Protein AF-A0A2G2Z550-F1 (afdb_monomer)

Organism: Capsicum annuum (NCBI:txid4072)

Foldseek 3Di:
DPPVVVVVVVVVVVVVVVVVVVVVVVVVVVLVVVCVVPVVCSLVVPVDDPVVNVVVVVVPDQPLVVLVVLVVVLVVLLVVCVVVVVVVDDDPDSVRQDPVNNVVSVVVSVVSVVVNVVVVVVVVVVVVVPPDPDPPD

Mean predicted aligned error: 11.65 Å

InterPro domains:
  IPR025422 Transcription factor TGA like domain [PF14144] (11-72)
  IPR025422 Transcription factor TGA like domain [PS51806] (1-137)
  IPR051886 Seed Development and Stress Response Regulator [PTHR46354] (10-128)

Secondary structure (DSSP, 8-state):
--HHHHHHHHHHHHHHHHHHHHHHHHHHHHHHHHHHH-HHHHHH-TTS-HHHHHHHHHTT--THHHHHHHHHHHHHHHHHTHHHHHTT---SSGGG--HHHHHHHHHHHHHHHHHHHHHHHHHHHHHHT-PPPPTT-

pLDDT: mean 80.53, std 10.84, range [48.28, 96.31]

Solvent-accessible surface area (backbone atoms only — not comparable to full-atom values): 7921 Å² total; per-residue (Å²): 132,72,68,68,56,55,55,54,50,49,52,51,51,52,52,50,51,52,52,52,52,50,51,52,51,50,50,52,52,52,52,52,58,46,38,75,76,40,50,64,61,59,72,66,35,82,90,51,52,74,67,61,53,47,44,52,47,71,73,69,50,57,74,56,55,57,53,53,50,50,53,53,51,21,51,53,41,28,64,75,39,44,72,48,47,76,71,70,52,82,58,101,58,60,40,59,62,46,74,73,53,51,50,50,53,52,51,54,41,52,53,44,50,51,54,54,48,51,54,52,52,51,54,51,53,57,63,72,64,54,83,73,81,62,97,86,115

Sequence (137 aa):
MWYINYDQQHELYQQLVQKVMSHYHEFYRVKSLAAKNDILTIFAAPWATSLERSLHWIAGWRPTTAYHLIYTESSILFESHIIEILLGLRYRDLGDLSPGQLARVSELQCEAVQEENAITDELSNWQARGPHPSPFS

Radius of gyration: 24.05 Å; Cα contacts (8 Å, |Δi|>4): 44; chains: 1; bounding box: 45×51×74 Å

Structure (mmCIF, N/CA/C/O backbone):
data_AF-A0A2G2Z550-F1
#
_entry.id   AF-A0A2G2Z550-F1
#
loop_
_atom_site.group_PDB
_atom_site.id
_atom_site.type_symbol
_atom_site.label_atom_id
_atom_site.label_alt_id
_atom_site.label_comp_id
_atom_site.label_asym_id
_atom_site.label_entity_id
_atom_site.label_seq_id
_atom_site.pdbx_PDB_ins_code
_atom_site.Cartn_x
_atom_site.Cartn_y
_atom_site.Cartn_z
_atom_site.occupancy
_atom_site.B_iso_or_equiv
_atom_site.auth_seq_id
_atom_site.auth_comp_id
_atom_site.auth_asym_id
_atom_site.auth_atom_id
_atom_site.pdbx_PDB_model_num
ATOM 1 N N . MET A 1 1 ? -14.330 -8.667 52.727 1.00 48.28 1 MET A N 1
ATOM 2 C CA . MET A 1 1 ? -15.318 -8.379 51.661 1.00 48.28 1 MET A CA 1
ATOM 3 C C . MET A 1 1 ? -14.792 -7.509 50.511 1.00 48.28 1 MET A C 1
ATOM 5 O O . MET A 1 1 ? -15.499 -7.407 49.525 1.00 48.28 1 MET A O 1
ATOM 9 N N . TRP A 1 2 ? -13.575 -6.942 50.559 1.00 55.62 2 TRP A N 1
ATOM 10 C CA . TRP A 1 2 ? -13.038 -6.118 49.454 1.00 55.62 2 TRP A CA 1
ATOM 11 C C . TRP A 1 2 ? -12.151 -6.870 48.444 1.00 55.62 2 TRP A C 1
ATOM 13 O O . TRP A 1 2 ? -12.040 -6.436 47.305 1.00 55.62 2 TRP A O 1
ATOM 23 N N . TYR A 1 3 ? -11.566 -8.012 48.825 1.00 55.00 3 TYR A N 1
ATOM 24 C CA . TYR A 1 3 ? -10.673 -8.791 47.950 1.00 55.00 3 TYR A CA 1
ATOM 25 C C . TYR A 1 3 ? -11.402 -9.532 46.813 1.00 55.00 3 TYR A C 1
ATOM 27 O O . TYR A 1 3 ? -10.893 -9.599 45.704 1.00 55.00 3 TYR A O 1
ATOM 35 N N . ILE A 1 4 ? -12.633 -10.002 47.051 1.00 60.31 4 ILE A N 1
ATOM 36 C CA . ILE A 1 4 ? -13.404 -10.802 46.078 1.00 60.31 4 ILE A CA 1
ATOM 37 C C . ILE A 1 4 ? -13.807 -9.979 44.83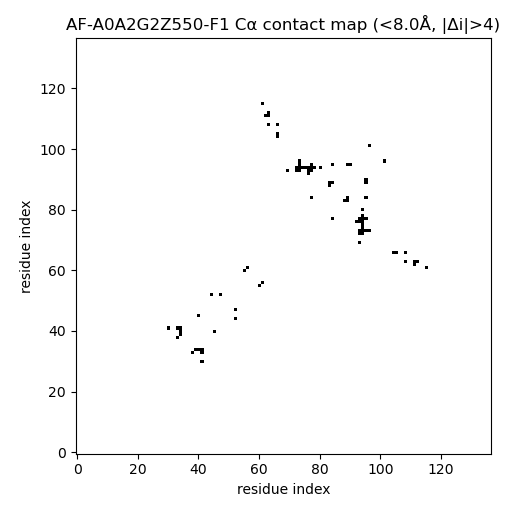7 1.00 60.31 4 ILE A C 1
ATOM 39 O O . ILE A 1 4 ? -13.939 -10.519 43.746 1.00 60.31 4 ILE A O 1
ATOM 43 N N . ASN A 1 5 ? -13.970 -8.659 44.978 1.00 66.50 5 ASN A N 1
ATOM 44 C CA . ASN A 1 5 ? -14.405 -7.802 43.873 1.00 66.50 5 ASN A CA 1
ATOM 45 C C . ASN A 1 5 ? -13.260 -7.514 42.880 1.00 66.50 5 ASN A C 1
ATOM 47 O O . ASN A 1 5 ? -13.489 -7.476 41.679 1.00 66.50 5 ASN A O 1
ATOM 51 N N . TYR A 1 6 ? -12.015 -7.380 43.352 1.00 68.06 6 TYR A N 1
ATOM 52 C CA . TYR A 1 6 ? -10.868 -7.121 42.471 1.00 68.06 6 TYR A CA 1
ATOM 53 C C . TYR A 1 6 ? -10.513 -8.319 41.586 1.00 68.06 6 TYR A C 1
ATOM 55 O O . TYR A 1 6 ? -10.280 -8.120 40.395 1.00 68.06 6 TYR A O 1
ATOM 63 N N . ASP A 1 7 ? -10.546 -9.540 42.126 1.00 73.06 7 ASP A N 1
ATOM 64 C CA . ASP A 1 7 ? -10.305 -10.755 41.336 1.00 73.06 7 ASP A CA 1
ATOM 65 C C . ASP A 1 7 ? -11.396 -10.953 40.276 1.00 73.06 7 ASP A C 1
ATOM 67 O O . ASP A 1 7 ? -11.094 -11.203 39.111 1.00 73.06 7 ASP A O 1
ATOM 71 N N . GLN A 1 8 ? -12.663 -10.719 40.632 1.00 76.06 8 GLN A N 1
ATOM 72 C CA . GLN A 1 8 ? -13.775 -10.853 39.692 1.00 76.06 8 GLN A CA 1
ATOM 73 C C . GLN A 1 8 ? -13.755 -9.777 38.593 1.00 76.06 8 GLN A C 1
ATOM 75 O O . GLN A 1 8 ? -14.056 -10.065 37.436 1.00 76.06 8 GLN A O 1
ATOM 80 N N . GLN A 1 9 ? -13.361 -8.539 38.916 1.00 78.75 9 GLN A N 1
ATOM 81 C CA . GLN A 1 9 ? -13.127 -7.502 37.906 1.00 78.75 9 GLN A CA 1
ATOM 82 C C . GLN A 1 9 ? -11.938 -7.859 37.005 1.00 78.75 9 GLN A C 1
ATOM 84 O O . GLN A 1 9 ? -12.014 -7.679 35.791 1.00 78.75 9 GLN A O 1
ATOM 89 N N . HIS A 1 10 ? -10.854 -8.396 37.569 1.00 82.81 10 HIS A N 1
ATOM 90 C CA . HIS A 1 10 ? -9.679 -8.804 36.805 1.00 82.81 10 HIS A CA 1
ATOM 91 C C . HIS A 1 10 ? -9.999 -9.936 35.820 1.00 82.81 10 HIS A C 1
ATOM 93 O O . HIS A 1 10 ? -9.650 -9.833 34.644 1.00 82.81 10 HIS A O 1
ATOM 99 N N . GLU A 1 11 ? -10.734 -10.962 36.255 1.00 87.62 11 GLU A N 1
ATOM 100 C CA . GLU A 1 11 ? -11.216 -12.041 35.385 1.00 87.62 11 GLU A CA 1
ATOM 101 C C . GLU A 1 11 ? -12.122 -11.515 34.263 1.00 87.62 11 GLU A C 1
ATOM 103 O O . GLU A 1 11 ? -11.972 -11.925 33.111 1.00 87.62 11 GLU A O 1
ATOM 108 N N . LEU A 1 12 ? -13.011 -10.556 34.551 1.00 92.44 12 LEU A N 1
ATOM 109 C CA . LEU A 1 12 ? -13.850 -9.918 33.529 1.00 92.44 12 LEU A CA 1
ATOM 110 C C . LEU A 1 12 ? -13.018 -9.153 32.490 1.00 92.44 12 LEU A C 1
ATOM 112 O O . LEU A 1 12 ? -13.260 -9.291 31.289 1.00 92.44 12 LEU A O 1
ATOM 116 N N . TYR A 1 13 ? -12.018 -8.375 32.918 1.00 92.44 13 TYR A N 1
ATOM 117 C CA . TYR A 1 13 ? -11.120 -7.679 31.991 1.00 92.44 13 TYR A CA 1
ATOM 118 C C . TYR A 1 13 ? -10.315 -8.660 31.142 1.00 92.44 13 TYR A C 1
ATOM 120 O O . TYR A 1 13 ? -10.204 -8.464 29.933 1.00 92.44 13 TYR A O 1
ATOM 128 N N . GLN A 1 14 ? -9.804 -9.739 31.737 1.00 93.19 14 GLN A N 1
ATOM 129 C CA . GLN A 1 14 ? -9.103 -10.781 30.992 1.00 93.19 14 GLN A CA 1
ATOM 130 C C . GLN A 1 14 ? -10.014 -11.427 29.946 1.00 93.19 14 GLN A C 1
ATOM 132 O O . GLN A 1 14 ? -9.609 -11.568 28.794 1.00 93.19 14 GLN A O 1
ATOM 137 N N . GLN A 1 15 ? -11.258 -11.757 30.295 1.00 94.31 15 GLN A N 1
ATOM 138 C CA . GLN A 1 15 ? -12.226 -12.323 29.352 1.00 94.31 15 GLN A CA 1
ATOM 139 C C . GLN A 1 15 ? -12.556 -11.356 28.208 1.00 94.31 15 GLN A C 1
ATOM 141 O O . GLN A 1 15 ? -12.619 -11.773 27.050 1.00 94.31 15 GLN A O 1
ATOM 146 N N . LEU A 1 16 ? -12.723 -10.062 28.500 1.00 95.31 16 LEU A N 1
ATOM 147 C CA . LEU A 1 16 ? -12.948 -9.032 27.482 1.00 95.31 16 LEU A CA 1
ATOM 148 C C . LEU A 1 16 ? -11.749 -8.897 26.542 1.00 95.31 16 LEU A C 1
ATOM 150 O O . LEU A 1 16 ? -11.931 -8.90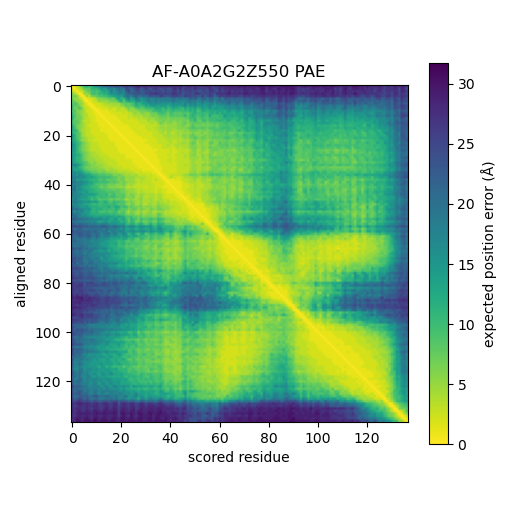4 25.325 1.00 95.31 16 LEU A O 1
ATOM 154 N N . VAL A 1 17 ? -10.532 -8.832 27.086 1.00 95.81 17 VAL A N 1
ATOM 155 C CA . VAL A 1 17 ? -9.300 -8.778 26.291 1.00 95.81 17 VAL A CA 1
ATOM 156 C C . VAL A 1 17 ? -9.178 -10.021 25.416 1.00 95.81 17 VAL A C 1
ATOM 158 O O . VAL A 1 17 ? -8.959 -9.889 24.217 1.00 95.81 17 VAL A O 1
ATOM 161 N N . GLN A 1 18 ? -9.391 -11.219 25.964 1.00 96.00 18 GLN A N 1
ATOM 162 C CA . GLN A 1 18 ? -9.346 -12.464 25.192 1.00 96.00 18 GLN A CA 1
ATOM 163 C C . GLN A 1 18 ? -10.381 -12.480 24.066 1.00 96.00 18 GLN A C 1
ATOM 165 O O . GLN A 1 18 ? -10.069 -12.865 22.940 1.00 96.00 18 GLN A O 1
ATOM 170 N N . LYS A 1 19 ? -11.599 -11.999 24.329 1.00 96.12 19 LYS A N 1
ATOM 171 C CA . LYS A 1 19 ? -12.648 -11.892 23.311 1.00 96.12 19 LYS A CA 1
ATOM 172 C C . LYS A 1 19 ? -12.258 -10.928 22.190 1.00 96.12 19 LYS A C 1
ATOM 174 O O . LYS A 1 19 ? -12.390 -11.270 21.018 1.00 96.12 19 LYS A O 1
ATOM 179 N N . VAL A 1 20 ? -11.753 -9.745 22.539 1.00 94.94 20 VAL A N 1
ATOM 180 C CA . VAL A 1 20 ? -11.279 -8.757 21.560 1.00 94.94 20 VAL A CA 1
ATOM 181 C C . VAL A 1 20 ? -10.126 -9.335 20.741 1.00 94.94 20 VAL A C 1
ATOM 183 O O . VAL A 1 20 ? -10.178 -9.302 19.514 1.00 94.94 20 VAL A O 1
ATOM 186 N N . MET A 1 21 ? -9.131 -9.941 21.391 1.00 95.81 21 MET A N 1
ATOM 187 C CA . MET A 1 21 ? -7.987 -10.561 20.716 1.00 95.81 21 MET A CA 1
ATOM 188 C C . MET A 1 21 ? -8.417 -11.698 19.785 1.00 95.81 21 MET A C 1
ATOM 190 O O . MET A 1 21 ? -7.910 -11.794 18.671 1.00 95.81 21 MET A O 1
ATOM 194 N N . SER A 1 22 ? -9.394 -12.513 20.188 1.00 96.31 22 SER A N 1
ATOM 195 C CA . SER A 1 22 ? -9.968 -13.563 19.341 1.00 96.31 22 SER A CA 1
ATOM 196 C C . SER A 1 22 ? -10.619 -12.989 18.079 1.00 96.31 22 SER A C 1
ATOM 198 O O . SER A 1 22 ? -10.362 -13.484 16.981 1.00 96.31 22 SER A O 1
ATOM 200 N N . HIS A 1 23 ? -11.390 -11.905 18.201 1.00 93.81 23 HIS A N 1
ATOM 201 C CA . HIS A 1 23 ? -11.981 -11.232 17.042 1.00 93.81 23 HIS A CA 1
ATOM 202 C C . HIS A 1 23 ? -10.919 -10.623 16.119 1.00 93.81 23 HIS A C 1
ATOM 204 O O . HIS A 1 23 ? -11.020 -10.768 14.902 1.00 93.81 23 HIS A O 1
ATOM 210 N N . TYR A 1 24 ? -9.885 -9.981 16.672 1.00 91.31 24 TYR A N 1
ATOM 211 C CA . TYR A 1 24 ? -8.771 -9.450 15.879 1.00 91.31 24 TYR A CA 1
ATOM 212 C C . TYR A 1 24 ? -8.019 -10.558 15.143 1.00 91.31 24 TYR A C 1
ATOM 214 O O . TYR A 1 24 ? -7.718 -10.417 13.957 1.00 91.31 24 TYR A O 1
ATOM 222 N N . HIS A 1 25 ? -7.743 -11.668 15.825 1.00 94.62 25 HIS A N 1
ATOM 223 C CA . HIS A 1 25 ? -7.081 -12.817 15.225 1.00 94.62 25 HIS A CA 1
ATOM 224 C C . HIS A 1 25 ? -7.896 -13.373 14.054 1.00 94.62 25 HIS A C 1
ATOM 226 O O . HIS A 1 25 ? -7.357 -13.569 12.966 1.00 94.62 25 HIS A O 1
ATOM 232 N N . GLU A 1 26 ? -9.202 -13.568 14.240 1.00 95.56 26 GLU A N 1
ATOM 233 C CA . GLU A 1 26 ? -10.078 -14.065 13.179 1.00 95.56 26 GLU A CA 1
ATOM 234 C C . GLU A 1 26 ? -10.185 -13.082 12.008 1.00 95.56 26 GLU A C 1
ATOM 236 O O . GLU A 1 26 ? -10.073 -13.482 10.848 1.00 95.56 26 GLU A O 1
ATOM 241 N N . PHE A 1 27 ? -10.310 -11.787 12.298 1.00 88.50 27 PHE A N 1
ATOM 242 C CA . PHE A 1 27 ? -10.312 -10.737 11.284 1.00 88.50 27 PHE A CA 1
ATOM 243 C C . PHE A 1 27 ? -9.052 -10.791 10.411 1.00 88.50 27 PHE A C 1
ATOM 245 O O . PHE A 1 27 ? -9.146 -10.844 9.182 1.00 88.50 27 PHE A O 1
ATOM 252 N N . TYR A 1 28 ? -7.865 -10.839 11.021 1.00 87.38 28 TYR A N 1
ATOM 253 C CA . TYR A 1 28 ? -6.609 -10.914 10.273 1.00 87.38 28 TYR A CA 1
ATOM 254 C C . TYR A 1 28 ? -6.411 -12.257 9.571 1.00 87.38 28 TYR A C 1
ATOM 256 O O . TYR A 1 28 ? -5.836 -12.285 8.482 1.00 87.38 28 TYR A O 1
ATOM 264 N N . ARG A 1 29 ? -6.931 -13.358 10.122 1.00 93.88 29 ARG A N 1
ATOM 265 C CA . ARG A 1 29 ? -6.927 -14.668 9.459 1.00 93.88 29 ARG A CA 1
ATOM 266 C C . ARG A 1 29 ? -7.708 -14.620 8.146 1.00 93.88 29 ARG A C 1
ATOM 268 O O . ARG A 1 29 ? -7.190 -15.045 7.113 1.00 93.88 29 ARG A O 1
ATOM 275 N N . VAL A 1 30 ? -8.923 -14.072 8.168 1.00 91.31 30 VAL A N 1
ATOM 276 C CA . VAL A 1 30 ? -9.761 -13.910 6.969 1.00 91.31 30 VAL A CA 1
ATOM 277 C C . VAL A 1 30 ? -9.125 -12.920 5.993 1.00 91.31 30 VAL A C 1
ATOM 279 O O . VAL A 1 30 ? -9.018 -13.225 4.806 1.00 91.31 30 VAL A O 1
ATOM 282 N N . LYS A 1 31 ? -8.622 -11.779 6.484 1.00 86.00 31 LYS A N 1
ATOM 283 C CA . LYS A 1 31 ? -7.928 -10.775 5.660 1.00 86.00 31 LYS A CA 1
ATOM 284 C C . LYS A 1 31 ? -6.693 -11.365 4.966 1.00 86.00 31 LYS A C 1
ATOM 286 O O . LYS A 1 31 ? -6.492 -11.128 3.781 1.00 86.00 31 LYS A O 1
ATOM 291 N N . SER A 1 32 ? -5.903 -12.183 5.664 1.00 87.44 32 SER A N 1
ATOM 292 C CA . SER A 1 32 ? -4.738 -12.878 5.098 1.00 87.44 32 SER A CA 1
ATOM 293 C C . SER A 1 32 ? -5.137 -13.891 4.025 1.00 87.44 32 SER A C 1
ATOM 295 O O . SER A 1 32 ? -4.509 -13.942 2.969 1.00 87.44 32 SER A O 1
ATOM 297 N N . LEU A 1 33 ? -6.197 -14.672 4.256 1.00 90.56 33 LEU A N 1
ATOM 298 C CA . LEU A 1 33 ? -6.698 -15.621 3.261 1.00 90.56 33 LEU A CA 1
ATOM 299 C C . LEU A 1 33 ? -7.179 -14.904 1.993 1.00 90.56 33 LEU A C 1
ATOM 301 O O . LEU A 1 33 ? -6.859 -15.337 0.891 1.00 90.56 33 LEU A O 1
ATOM 305 N N . ALA A 1 34 ? -7.897 -13.792 2.146 1.00 87.06 34 ALA A N 1
ATOM 306 C CA . ALA A 1 34 ? -8.350 -12.983 1.022 1.00 87.06 34 ALA A CA 1
ATOM 307 C C . ALA A 1 34 ? -7.179 -12.329 0.266 1.00 87.06 34 ALA A C 1
ATOM 309 O O . ALA A 1 34 ? -7.177 -12.339 -0.961 1.00 87.06 34 ALA A O 1
ATOM 310 N N . ALA A 1 35 ? -6.140 -11.864 0.970 1.00 85.81 35 ALA A N 1
ATOM 311 C CA . ALA A 1 35 ? -4.941 -11.289 0.352 1.00 85.81 35 ALA A CA 1
ATOM 312 C C . ALA A 1 35 ? -4.147 -12.288 -0.501 1.00 85.81 35 ALA A C 1
ATOM 314 O O . ALA A 1 35 ? -3.530 -11.886 -1.482 1.00 85.81 35 ALA A O 1
ATOM 315 N N . LYS A 1 36 ? -4.188 -13.587 -0.170 1.00 85.44 36 LYS A N 1
ATOM 316 C CA . LYS A 1 36 ? -3.589 -14.640 -1.011 1.00 85.44 36 LYS A CA 1
ATOM 317 C C . LYS A 1 36 ? -4.305 -14.811 -2.352 1.00 85.44 36 LYS A C 1
ATOM 319 O O . LYS A 1 36 ? -3.689 -15.305 -3.290 1.00 85.44 36 LYS A O 1
ATOM 324 N N . ASN A 1 37 ? -5.581 -14.435 -2.425 1.00 87.31 37 ASN A N 1
ATOM 325 C CA . ASN A 1 37 ? -6.372 -14.516 -3.649 1.00 87.31 37 ASN A CA 1
ATOM 326 C C . ASN A 1 37 ? -6.271 -13.222 -4.459 1.00 87.31 37 ASN A C 1
ATOM 328 O O . ASN A 1 37 ? -6.006 -13.270 -5.655 1.00 87.31 37 ASN A O 1
ATOM 332 N N . ASP A 1 38 ? -6.488 -12.078 -3.808 1.00 84.75 38 ASP A N 1
ATOM 333 C CA . ASP A 1 38 ? -6.408 -10.764 -4.437 1.00 84.75 38 ASP A CA 1
ATOM 334 C C . ASP A 1 38 ? -5.978 -9.703 -3.421 1.00 84.75 38 ASP A C 1
ATOM 336 O O . ASP A 1 38 ? -6.752 -9.228 -2.583 1.00 84.75 38 ASP A O 1
ATOM 340 N N . ILE A 1 39 ? -4.708 -9.324 -3.514 1.00 80.88 39 ILE A N 1
ATOM 341 C CA . ILE A 1 39 ? -4.122 -8.315 -2.643 1.00 80.88 39 ILE A CA 1
ATOM 342 C C . ILE A 1 39 ? -4.592 -6.897 -2.995 1.00 80.88 39 ILE A C 1
ATOM 344 O O . ILE A 1 39 ? -4.725 -6.064 -2.100 1.00 80.88 39 ILE A O 1
ATOM 348 N N . LEU A 1 40 ? -4.910 -6.621 -4.263 1.00 79.19 40 LEU A N 1
ATOM 349 C CA . LEU A 1 40 ? -5.341 -5.295 -4.710 1.00 79.19 40 LEU A CA 1
ATOM 350 C C . LEU A 1 40 ? -6.727 -4.969 -4.161 1.00 79.19 40 LEU A C 1
ATOM 352 O O . LEU A 1 40 ? -6.945 -3.870 -3.654 1.00 79.19 40 LEU A O 1
ATOM 356 N N . THR A 1 41 ? -7.635 -5.945 -4.153 1.00 82.19 41 THR A N 1
ATOM 357 C CA . THR A 1 41 ? -8.957 -5.789 -3.532 1.00 82.19 41 THR A CA 1
ATOM 358 C C . THR A 1 41 ? -8.859 -5.574 -2.015 1.00 82.19 41 THR A C 1
ATOM 360 O O . THR A 1 41 ? -9.648 -4.818 -1.446 1.00 82.19 41 THR A O 1
ATOM 363 N N . ILE A 1 42 ? -7.856 -6.158 -1.348 1.00 83.50 42 ILE A N 1
ATOM 364 C CA . ILE A 1 42 ? -7.582 -5.920 0.082 1.00 83.50 42 ILE A CA 1
ATOM 365 C C . ILE A 1 42 ? -7.090 -4.497 0.344 1.00 83.50 42 ILE A C 1
ATOM 367 O O . ILE A 1 42 ? -7.505 -3.901 1.339 1.00 83.50 42 ILE A O 1
ATOM 371 N N . PHE A 1 43 ? -6.254 -3.946 -0.537 1.00 75.69 43 PHE A N 1
ATOM 372 C CA . PHE A 1 43 ? -5.793 -2.559 -0.446 1.00 75.69 43 PHE A CA 1
ATOM 373 C C . PHE A 1 43 ? -6.886 -1.547 -0.802 1.00 75.69 43 PHE A C 1
ATOM 375 O O . PHE A 1 43 ? -7.025 -0.538 -0.114 1.00 75.69 43 PHE A O 1
ATOM 382 N N . ALA A 1 44 ? -7.702 -1.828 -1.820 1.00 78.19 44 ALA A N 1
ATOM 383 C CA . ALA A 1 44 ? -8.846 -0.991 -2.183 1.00 78.19 44 ALA A CA 1
ATOM 384 C C . ALA A 1 44 ? -9.931 -0.985 -1.092 1.00 78.19 44 ALA A C 1
ATOM 386 O O . ALA A 1 44 ? -10.680 -0.015 -0.968 1.00 78.19 44 ALA A O 1
ATOM 387 N N . ALA A 1 45 ? -10.010 -2.066 -0.304 1.00 83.50 45 ALA A N 1
ATOM 388 C CA . ALA A 1 45 ? -10.929 -2.248 0.816 1.00 83.50 45 ALA A CA 1
ATOM 389 C C . ALA A 1 45 ? -12.357 -1.741 0.500 1.00 83.50 45 ALA A C 1
ATOM 391 O O . ALA A 1 45 ? -12.868 -0.843 1.182 1.00 83.50 45 ALA A O 1
ATOM 392 N N . PRO A 1 46 ? -13.030 -2.284 -0.536 1.00 83.50 46 PRO A N 1
ATOM 393 C CA . PRO A 1 46 ? -14.352 -1.811 -0.953 1.00 83.50 46 PRO A CA 1
ATOM 394 C C . PRO A 1 46 ? -15.422 -2.019 0.129 1.00 83.50 46 PRO A C 1
ATOM 396 O O . PRO A 1 46 ? -16.405 -1.286 0.176 1.00 83.50 46 PRO A O 1
ATOM 399 N N . TRP A 1 47 ? -15.210 -2.980 1.033 1.00 81.94 47 TRP A N 1
ATOM 400 C CA . TRP A 1 47 ? -16.063 -3.231 2.201 1.00 81.94 47 TRP A CA 1
ATOM 401 C C . TRP A 1 47 ? -15.845 -2.254 3.361 1.00 81.94 47 TRP A C 1
ATOM 403 O O . TRP A 1 47 ? -16.643 -2.251 4.295 1.00 81.94 47 TRP A O 1
ATOM 413 N N . ALA A 1 48 ? -14.759 -1.478 3.357 1.00 83.31 48 ALA A N 1
ATOM 414 C CA . ALA A 1 48 ? -14.454 -0.549 4.436 1.00 83.31 48 ALA A CA 1
ATOM 415 C C . ALA A 1 48 ? -15.240 0.756 4.269 1.00 83.31 48 ALA A C 1
ATOM 417 O O . ALA A 1 48 ? -15.624 1.162 3.169 1.00 83.31 48 ALA A O 1
ATOM 418 N N . THR A 1 49 ? -15.476 1.451 5.368 1.00 85.62 49 THR A N 1
ATOM 419 C CA . THR A 1 49 ? -16.011 2.812 5.338 1.00 85.62 49 THR A CA 1
ATOM 420 C C . THR A 1 49 ? -14.956 3.795 4.822 1.00 85.62 49 THR A C 1
ATOM 422 O O . THR A 1 49 ? -13.753 3.525 4.852 1.00 85.62 49 THR A O 1
ATOM 425 N N . SER A 1 50 ? -15.383 4.979 4.373 1.00 80.00 50 SER A N 1
ATOM 426 C CA . SER A 1 50 ? -14.438 6.034 3.974 1.00 80.00 50 SER A CA 1
ATOM 427 C C . SER A 1 50 ? -13.517 6.460 5.125 1.00 80.00 50 SER A C 1
ATOM 429 O O . SER A 1 50 ? -12.365 6.791 4.871 1.00 80.00 50 SER A O 1
ATOM 431 N N . LEU A 1 51 ? -13.991 6.380 6.377 1.00 79.31 51 LEU A N 1
ATOM 432 C CA . LEU A 1 51 ? -13.177 6.620 7.571 1.00 79.31 51 LEU A CA 1
ATOM 433 C C . LEU A 1 51 ? -12.110 5.533 7.769 1.00 79.31 51 LEU A C 1
ATOM 435 O O . LEU A 1 51 ? -10.953 5.834 8.021 1.00 79.31 51 LEU A O 1
ATOM 439 N N . GLU A 1 52 ? -12.462 4.256 7.639 1.00 79.00 52 GLU A N 1
ATOM 440 C CA . GLU A 1 52 ? -11.495 3.158 7.794 1.00 79.00 52 GLU A CA 1
ATOM 441 C C . GLU A 1 52 ? -10.446 3.135 6.673 1.00 79.00 52 GLU A C 1
ATOM 443 O O . GLU A 1 52 ? -9.281 2.797 6.914 1.00 79.00 52 GLU A O 1
ATOM 448 N N . ARG A 1 53 ? -10.837 3.527 5.453 1.00 76.12 53 ARG A N 1
ATOM 449 C CA . ARG A 1 53 ? -9.900 3.737 4.341 1.00 76.12 53 ARG A CA 1
ATOM 450 C C . ARG A 1 53 ? -8.978 4.927 4.594 1.00 76.12 53 ARG A C 1
ATOM 452 O O . ARG A 1 53 ? -7.774 4.797 4.394 1.00 76.12 53 ARG A O 1
ATOM 459 N N . SER A 1 54 ? -9.497 6.054 5.084 1.00 70.94 54 SER A N 1
ATOM 460 C CA . SER A 1 54 ? -8.652 7.208 5.414 1.00 70.94 54 SER A CA 1
ATOM 461 C C . SER A 1 54 ? -7.727 6.929 6.600 1.00 70.94 54 SER A C 1
ATOM 463 O O . SER A 1 54 ? -6.597 7.403 6.610 1.00 70.94 54 SER A O 1
ATOM 465 N N . LEU A 1 55 ? -8.132 6.091 7.558 1.00 67.81 55 LEU A N 1
ATOM 466 C CA . LEU A 1 55 ? -7.257 5.653 8.647 1.00 67.81 55 LEU A CA 1
ATOM 467 C C . LEU A 1 55 ? -6.069 4.815 8.160 1.00 67.81 55 LEU A C 1
ATOM 469 O O . LEU A 1 55 ? -5.005 4.930 8.756 1.00 67.81 55 LEU A O 1
ATOM 473 N N . HIS A 1 56 ? -6.190 4.030 7.081 1.00 65.88 56 HIS A N 1
ATOM 474 C CA . HIS A 1 56 ? -5.018 3.359 6.488 1.00 65.88 56 HIS A CA 1
ATOM 475 C C . HIS A 1 56 ? -3.987 4.374 5.976 1.00 65.88 56 HIS A C 1
ATOM 477 O O . HIS A 1 56 ? -2.789 4.168 6.154 1.00 65.88 56 HIS A O 1
ATOM 483 N N . TRP A 1 57 ? -4.456 5.487 5.408 1.00 65.56 57 TRP A N 1
ATOM 484 C CA . TRP A 1 57 ? -3.607 6.596 4.978 1.00 65.56 57 TRP A CA 1
ATOM 485 C C . TRP A 1 57 ? -3.001 7.365 6.164 1.00 65.56 57 TRP A C 1
ATOM 487 O O . TRP A 1 57 ? -1.803 7.642 6.200 1.00 65.56 57 TRP A O 1
ATOM 497 N N . ILE A 1 58 ? -3.817 7.677 7.178 1.00 59.25 58 ILE A N 1
ATOM 498 C CA . ILE A 1 58 ? -3.412 8.429 8.379 1.00 59.25 58 ILE A CA 1
ATOM 499 C C . ILE A 1 58 ? -2.480 7.610 9.285 1.00 59.25 58 ILE A C 1
ATOM 501 O O . ILE A 1 58 ? -1.620 8.183 9.949 1.00 59.25 58 ILE A O 1
ATOM 505 N N . ALA A 1 59 ? -2.582 6.277 9.279 1.00 63.19 59 ALA A N 1
ATOM 506 C CA . ALA A 1 59 ? -1.678 5.371 9.994 1.00 63.19 59 ALA A CA 1
ATOM 507 C C . ALA A 1 59 ? -0.230 5.384 9.454 1.00 63.19 59 ALA A C 1
ATOM 509 O O . ALA A 1 59 ? 0.609 4.621 9.931 1.00 63.19 59 ALA A O 1
ATOM 510 N N . GLY A 1 60 ? 0.075 6.256 8.486 1.00 66.25 60 GLY A N 1
ATOM 511 C CA . GLY A 1 60 ? 1.429 6.545 8.018 1.00 66.25 60 GLY A CA 1
ATOM 512 C C . GLY A 1 60 ? 1.852 5.745 6.791 1.00 66.25 60 GLY A C 1
ATOM 513 O O . GLY A 1 6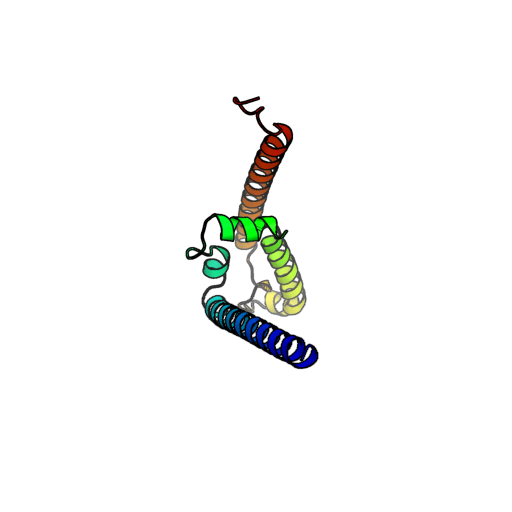0 ? 2.989 5.882 6.347 1.00 66.25 60 GLY A O 1
ATOM 514 N N . TRP A 1 61 ? 0.963 4.930 6.221 1.00 71.12 61 TRP A N 1
ATOM 515 C CA . TRP A 1 61 ? 1.248 4.209 4.987 1.00 71.12 61 TRP A CA 1
ATOM 516 C C . TRP A 1 61 ? 0.807 5.036 3.776 1.00 71.12 61 TRP A C 1
ATOM 518 O O . TRP A 1 61 ? -0.386 5.186 3.514 1.00 71.12 61 TRP A O 1
ATOM 528 N N . ARG A 1 62 ? 1.782 5.572 3.035 1.00 78.31 62 ARG A N 1
ATOM 529 C CA . ARG A 1 62 ? 1.548 6.243 1.751 1.00 78.31 62 ARG A CA 1
ATOM 530 C C . ARG A 1 62 ? 1.605 5.222 0.608 1.00 78.31 62 ARG A C 1
ATOM 532 O O . ARG A 1 62 ? 2.615 4.518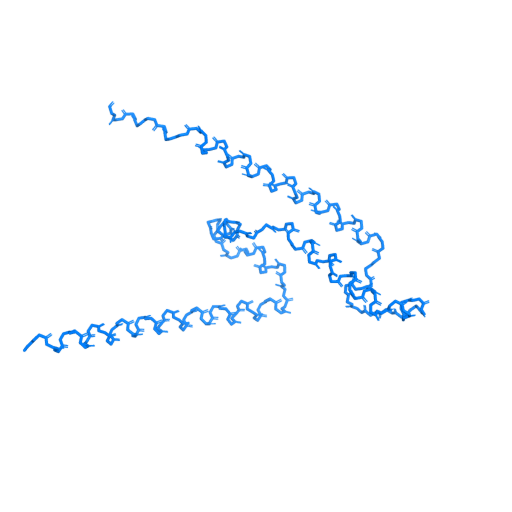 0.528 1.00 78.31 62 ARG A O 1
ATOM 539 N N . PRO A 1 63 ? 0.590 5.104 -0.264 1.00 77.44 63 PRO A N 1
ATOM 540 C CA . PRO A 1 63 ? 0.591 4.211 -1.427 1.00 77.44 63 PRO A CA 1
ATOM 541 C C . PRO A 1 63 ? 1.833 4.273 -2.317 1.00 77.44 63 PRO A C 1
ATOM 543 O O . PRO A 1 63 ? 2.230 3.242 -2.859 1.00 77.44 63 PRO A O 1
ATOM 546 N N . THR A 1 64 ? 2.515 5.416 -2.408 1.00 85.81 64 THR A N 1
ATOM 547 C CA . THR A 1 64 ? 3.848 5.544 -3.031 1.00 85.81 64 THR A CA 1
ATOM 548 C C . THR A 1 64 ? 4.873 4.530 -2.506 1.00 85.81 64 THR A C 1
ATOM 550 O O . THR A 1 64 ? 5.709 4.037 -3.265 1.00 85.81 64 THR A O 1
ATOM 553 N N . THR A 1 65 ? 4.760 4.116 -1.243 1.00 83.56 65 THR A N 1
ATOM 554 C CA . THR A 1 65 ? 5.578 3.062 -0.616 1.00 83.56 65 THR A CA 1
ATOM 555 C C . THR A 1 65 ? 5.465 1.721 -1.346 1.00 83.56 65 THR A C 1
ATOM 557 O O . THR A 1 65 ? 6.453 0.997 -1.449 1.00 83.56 65 THR A O 1
ATOM 560 N N . ALA A 1 66 ? 4.294 1.379 -1.894 1.00 82.56 66 ALA A N 1
ATOM 561 C CA . ALA A 1 66 ? 4.112 0.137 -2.647 1.00 82.56 66 ALA A CA 1
ATOM 562 C C . ALA A 1 66 ? 4.950 0.123 -3.934 1.00 82.56 66 ALA A C 1
ATOM 564 O O . ALA A 1 66 ? 5.558 -0.893 -4.262 1.00 82.56 66 ALA A O 1
ATOM 565 N N . TYR A 1 67 ? 5.043 1.261 -4.627 1.00 85.44 67 TYR A N 1
ATOM 566 C CA . TYR A 1 67 ? 5.872 1.397 -5.825 1.00 85.44 67 TYR A CA 1
ATOM 567 C C . TYR A 1 67 ? 7.357 1.245 -5.498 1.00 85.44 67 TYR A C 1
ATOM 569 O O . TYR A 1 67 ? 8.069 0.543 -6.211 1.00 85.44 67 TYR A O 1
ATOM 577 N N . HIS A 1 68 ? 7.818 1.827 -4.386 1.00 85.69 68 HIS A N 1
ATOM 578 C CA . HIS A 1 68 ? 9.193 1.634 -3.922 1.00 85.69 68 HIS A CA 1
ATOM 579 C C . HIS A 1 68 ? 9.516 0.159 -3.666 1.00 85.69 68 HIS A C 1
ATOM 581 O O . HIS A 1 68 ? 10.550 -0.314 -4.129 1.00 85.69 68 HIS A O 1
ATOM 587 N N . LEU A 1 69 ? 8.615 -0.579 -3.010 1.00 84.00 69 LEU A N 1
ATOM 588 C CA . LEU A 1 69 ? 8.779 -2.019 -2.800 1.00 84.00 69 LEU A CA 1
ATOM 589 C C . LEU A 1 69 ? 8.849 -2.785 -4.124 1.00 84.00 69 LEU A C 1
ATOM 591 O O . LEU A 1 69 ? 9.716 -3.639 -4.275 1.00 84.00 69 LEU A O 1
ATOM 595 N N . ILE A 1 70 ? 7.997 -2.450 -5.101 1.00 84.38 70 ILE A N 1
ATOM 596 C CA . ILE A 1 70 ? 8.042 -3.069 -6.433 1.00 84.38 70 ILE A CA 1
ATOM 597 C C . ILE A 1 70 ? 9.416 -2.854 -7.069 1.00 84.38 70 ILE A C 1
ATOM 599 O O . ILE A 1 70 ? 10.011 -3.826 -7.522 1.00 84.38 70 ILE A O 1
ATOM 603 N N . TYR A 1 71 ? 9.955 -1.633 -7.078 1.00 85.81 71 TYR A N 1
ATOM 604 C CA . TYR A 1 71 ? 11.280 -1.379 -7.657 1.00 85.81 71 TYR A CA 1
ATOM 605 C C . TYR A 1 71 ? 12.400 -2.111 -6.922 1.00 85.81 71 TYR A C 1
ATOM 607 O O . TYR A 1 71 ? 13.272 -2.686 -7.571 1.00 85.81 71 TYR A O 1
ATOM 615 N N . THR A 1 72 ? 12.373 -2.112 -5.589 1.00 85.81 72 THR A N 1
ATOM 616 C CA . THR A 1 72 ? 13.378 -2.802 -4.777 1.00 85.81 72 THR A CA 1
ATOM 617 C C . THR A 1 72 ? 13.363 -4.306 -5.040 1.00 85.81 72 THR A C 1
ATOM 619 O O . THR A 1 72 ? 14.401 -4.862 -5.390 1.00 85.81 72 THR A O 1
ATOM 622 N N . GLU A 1 73 ? 12.201 -4.953 -4.957 1.00 84.50 73 GLU A N 1
ATOM 623 C CA . GLU A 1 73 ? 12.070 -6.393 -5.212 1.00 84.50 73 GLU A CA 1
ATOM 624 C C . GLU A 1 73 ? 12.398 -6.743 -6.668 1.00 84.50 73 GLU A C 1
ATOM 626 O O . GLU A 1 73 ? 13.128 -7.697 -6.916 1.00 84.50 73 GLU A O 1
ATOM 631 N N . SER A 1 74 ? 11.937 -5.945 -7.638 1.00 84.62 74 SER A N 1
ATOM 632 C CA . SER A 1 74 ? 12.243 -6.173 -9.059 1.00 84.62 74 SER A CA 1
ATOM 633 C C . SER A 1 74 ? 13.742 -6.080 -9.331 1.00 84.62 74 SER A C 1
ATOM 635 O O . SER A 1 74 ? 14.273 -6.906 -10.060 1.00 84.62 74 SER A O 1
ATOM 637 N N . SER A 1 75 ? 14.442 -5.113 -8.725 1.00 84.50 75 SER A N 1
ATOM 638 C CA . SER A 1 75 ? 15.897 -4.972 -8.862 1.00 84.50 75 SER A CA 1
ATOM 639 C C . SER A 1 75 ? 16.637 -6.158 -8.245 1.00 84.50 75 SER A C 1
ATOM 641 O O . SER A 1 75 ? 17.532 -6.710 -8.877 1.00 84.50 75 SER A O 1
ATOM 643 N N . ILE A 1 76 ? 16.245 -6.588 -7.041 1.00 83.94 76 ILE A N 1
ATOM 644 C CA . ILE A 1 76 ? 16.866 -7.728 -6.345 1.00 83.94 76 ILE A CA 1
ATOM 645 C C . ILE A 1 76 ? 16.636 -9.037 -7.120 1.00 83.94 76 ILE A C 1
ATOM 647 O O . ILE A 1 76 ? 17.555 -9.844 -7.295 1.00 83.94 76 ILE A O 1
ATOM 651 N N . LEU A 1 77 ? 15.416 -9.264 -7.611 1.00 81.69 77 LEU A N 1
ATOM 652 C CA . LEU A 1 77 ? 15.068 -10.461 -8.381 1.00 81.69 77 LEU A CA 1
ATOM 653 C C . LEU A 1 77 ? 15.730 -10.460 -9.763 1.00 81.69 77 LEU A C 1
ATOM 655 O O . LEU A 1 77 ? 16.244 -11.490 -10.195 1.00 81.69 77 LEU A O 1
ATOM 659 N N . PHE A 1 78 ? 15.815 -9.298 -10.410 1.00 80.00 78 PHE A N 1
ATOM 660 C CA . PHE A 1 78 ? 16.567 -9.121 -11.649 1.00 80.00 78 PHE A CA 1
ATOM 661 C C . PHE A 1 78 ? 18.060 -9.421 -11.461 1.00 80.00 78 PHE A C 1
ATOM 663 O O . PHE A 1 78 ? 18.642 -10.150 -12.260 1.00 80.00 78 PHE A O 1
ATOM 670 N N . GLU A 1 79 ? 18.686 -8.908 -10.396 1.00 81.50 79 GLU A N 1
ATOM 671 C CA . GLU A 1 79 ? 20.101 -9.160 -10.094 1.00 81.50 79 GLU A CA 1
ATOM 672 C C . GLU A 1 79 ? 20.380 -10.639 -9.814 1.00 81.50 79 GLU A C 1
ATOM 674 O O . GLU A 1 79 ? 21.361 -11.191 -10.315 1.00 81.50 79 GLU A O 1
ATOM 679 N N . SER A 1 80 ? 19.505 -11.299 -9.051 1.00 82.12 80 SER A N 1
ATOM 680 C CA . SER A 1 80 ? 19.664 -12.719 -8.711 1.00 82.12 80 SER A CA 1
ATOM 681 C C . SER A 1 80 ? 19.486 -13.660 -9.906 1.00 82.12 80 SER A C 1
ATOM 683 O O . SER A 1 80 ? 20.159 -14.689 -9.954 1.00 82.12 80 SER A O 1
ATOM 685 N N . HIS A 1 81 ? 18.667 -13.294 -10.897 1.00 78.56 81 HIS A N 1
ATOM 686 C CA . HIS A 1 81 ? 18.379 -14.129 -12.071 1.00 78.56 81 HIS A CA 1
ATOM 687 C C . HIS A 1 81 ? 18.993 -13.589 -13.373 1.00 78.56 81 HIS A C 1
ATOM 689 O O . HIS A 1 81 ? 18.667 -14.067 -14.459 1.00 78.56 81 HIS A O 1
ATOM 695 N N . ILE A 1 82 ? 19.919 -12.624 -13.304 1.00 78.88 82 ILE A N 1
ATOM 696 C CA . ILE A 1 82 ? 20.430 -11.904 -14.484 1.00 78.88 82 ILE A CA 1
ATOM 697 C C . ILE A 1 82 ? 21.000 -12.832 -15.566 1.00 78.88 82 ILE A C 1
ATOM 699 O O . ILE A 1 82 ? 20.765 -12.624 -16.754 1.00 78.88 82 ILE A O 1
ATOM 703 N N . ILE A 1 83 ? 21.718 -13.889 -15.172 1.00 78.88 83 ILE A N 1
ATOM 704 C CA . ILE A 1 83 ? 22.296 -14.862 -16.109 1.00 78.88 83 ILE A CA 1
ATOM 705 C C . ILE A 1 83 ? 21.184 -15.642 -16.820 1.00 78.88 83 ILE A C 1
ATOM 707 O O . ILE A 1 83 ? 21.255 -15.862 -18.024 1.00 78.88 83 ILE A O 1
ATOM 711 N N . GLU A 1 84 ? 20.141 -16.028 -16.095 1.00 77.81 84 GLU A N 1
ATOM 712 C CA . GLU A 1 84 ? 19.018 -16.813 -16.613 1.00 77.81 84 GLU A CA 1
ATOM 713 C C . GLU A 1 84 ? 18.127 -15.978 -17.541 1.00 77.81 84 GLU A C 1
ATOM 715 O O . GLU A 1 84 ? 17.736 -16.442 -18.614 1.00 77.81 84 GLU A O 1
ATOM 720 N N . ILE A 1 85 ? 17.908 -14.709 -17.193 1.00 77.38 85 ILE A N 1
ATOM 721 C CA . ILE A 1 85 ? 17.213 -13.725 -18.031 1.00 77.38 85 ILE A CA 1
ATOM 722 C C . ILE A 1 85 ? 17.984 -13.490 -19.337 1.00 77.38 85 ILE A C 1
ATOM 724 O O . ILE A 1 85 ? 17.389 -13.485 -20.416 1.00 77.38 85 ILE A O 1
ATOM 728 N N . LEU A 1 86 ? 19.315 -13.3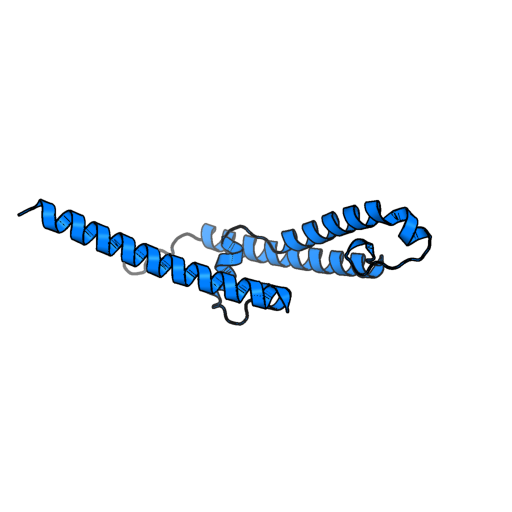49 -19.275 1.00 77.81 86 LEU A N 1
ATOM 729 C CA . LEU A 1 86 ? 20.165 -13.212 -20.467 1.00 77.81 86 LEU A CA 1
ATOM 730 C C . LEU A 1 86 ? 20.136 -14.463 -21.360 1.00 77.81 86 LEU A C 1
ATOM 732 O O . LEU A 1 86 ? 20.322 -14.357 -22.572 1.00 77.81 86 LEU A O 1
ATOM 736 N N . LEU A 1 87 ? 19.855 -15.633 -20.780 1.00 79.56 87 LEU A N 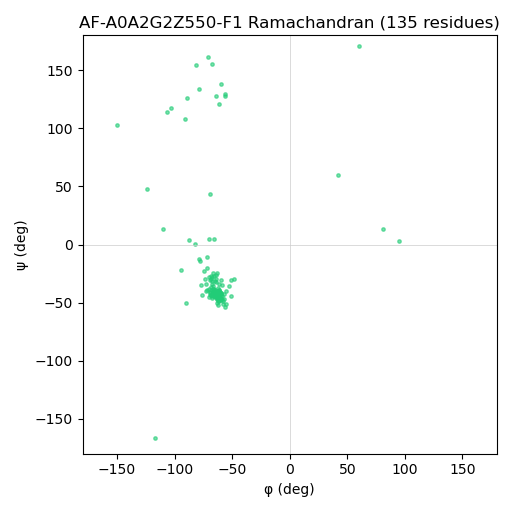1
ATOM 737 C CA . LEU A 1 87 ? 19.623 -16.890 -21.498 1.00 79.56 87 LEU A CA 1
ATOM 738 C C . LEU A 1 87 ? 18.181 -17.028 -22.027 1.00 79.56 87 LEU A C 1
ATOM 740 O O . LEU A 1 87 ? 17.858 -18.024 -22.673 1.00 79.56 87 LEU A O 1
ATOM 744 N N . GLY A 1 88 ? 17.323 -16.029 -21.801 1.00 71.69 88 GLY A N 1
ATOM 745 C CA . GLY A 1 88 ? 15.946 -15.975 -22.292 1.00 71.69 88 GLY A CA 1
ATOM 746 C C . GLY A 1 88 ? 14.939 -16.766 -21.455 1.00 71.69 88 GLY A C 1
ATOM 747 O O . GLY A 1 88 ? 13.820 -17.002 -21.920 1.00 71.69 88 GLY A O 1
ATOM 748 N N . LEU A 1 89 ? 15.310 -17.189 -20.244 1.00 73.25 89 LEU A N 1
ATOM 749 C CA . LEU A 1 89 ? 14.404 -17.859 -19.318 1.00 73.25 89 LEU A CA 1
ATOM 750 C C . LEU A 1 89 ? 13.518 -16.818 -18.629 1.00 73.25 89 LEU A C 1
ATOM 752 O O . LEU A 1 89 ? 14.001 -15.776 -18.199 1.00 73.25 89 LEU A O 1
ATOM 756 N N . ARG A 1 90 ? 12.211 -17.098 -18.561 1.00 70.94 90 ARG A N 1
ATOM 757 C CA . ARG A 1 90 ? 11.232 -16.248 -17.876 1.00 70.94 90 ARG A CA 1
ATOM 758 C C . ARG A 1 90 ? 10.853 -16.859 -16.542 1.00 70.94 90 ARG A C 1
ATOM 760 O O . ARG A 1 90 ? 10.288 -17.958 -16.512 1.00 70.94 90 ARG A O 1
ATOM 767 N N . TYR A 1 91 ? 11.140 -16.152 -15.463 1.00 61.72 91 TYR A N 1
ATOM 768 C CA . TYR A 1 91 ? 10.764 -16.532 -14.116 1.00 61.72 91 TYR A CA 1
ATOM 769 C C . TYR A 1 91 ? 9.626 -15.603 -13.700 1.00 61.72 91 TYR A C 1
ATOM 771 O O . TYR A 1 91 ? 9.776 -14.396 -13.667 1.00 61.72 91 TYR A O 1
ATOM 779 N N . ARG A 1 92 ? 8.427 -16.162 -13.511 1.00 66.94 92 ARG A N 1
ATOM 780 C CA . ARG A 1 92 ? 7.129 -15.462 -13.420 1.00 66.94 92 ARG A CA 1
ATOM 781 C C . ARG A 1 92 ? 6.964 -14.615 -12.137 1.00 66.94 92 ARG A C 1
ATOM 783 O O . ARG A 1 92 ? 5.915 -14.679 -11.496 1.00 66.94 92 ARG A O 1
ATOM 790 N N . ASP A 1 93 ? 7.995 -13.878 -11.753 1.00 75.94 93 ASP A N 1
ATOM 791 C CA . ASP A 1 93 ? 8.118 -12.993 -10.605 1.00 75.94 93 ASP A CA 1
ATOM 792 C C . ASP A 1 93 ? 8.346 -11.532 -11.056 1.00 75.94 93 ASP A C 1
ATOM 794 O O . ASP A 1 93 ? 8.095 -11.173 -12.210 1.00 75.94 93 ASP A O 1
ATOM 798 N N . LEU A 1 94 ? 8.749 -10.656 -10.129 1.00 76.12 94 LEU A N 1
ATOM 799 C CA . LEU A 1 94 ? 8.960 -9.232 -10.411 1.00 76.12 94 LEU A CA 1
ATOM 800 C C . LEU A 1 94 ? 10.301 -8.928 -11.113 1.00 76.12 94 LEU A C 1
ATOM 802 O O . LEU A 1 94 ? 10.463 -7.826 -11.634 1.00 76.12 94 LEU A O 1
ATOM 806 N N . GLY A 1 95 ? 11.245 -9.873 -11.179 1.00 74.38 95 GLY A N 1
ATOM 807 C CA . GLY A 1 95 ? 12.512 -9.717 -11.907 1.00 74.38 95 GLY A CA 1
ATOM 808 C C . GLY A 1 95 ? 12.345 -9.734 -13.431 1.00 74.38 95 GLY A C 1
ATOM 809 O O . GLY A 1 95 ? 13.172 -9.186 -14.157 1.00 74.38 95 GLY A O 1
ATOM 810 N N . ASP A 1 96 ? 11.229 -10.284 -13.911 1.00 78.81 96 ASP A N 1
ATOM 811 C CA . ASP A 1 96 ? 10.872 -10.420 -15.328 1.00 78.81 96 ASP A CA 1
ATOM 812 C C . ASP A 1 96 ? 10.133 -9.201 -15.920 1.00 78.81 96 ASP A C 1
ATOM 814 O O . ASP A 1 96 ? 9.674 -9.233 -17.075 1.00 78.81 96 ASP A O 1
ATOM 818 N N . LEU A 1 97 ? 9.956 -8.125 -15.143 1.00 81.69 97 LEU A N 1
ATOM 819 C CA . LEU A 1 97 ? 9.226 -6.943 -15.598 1.00 81.69 97 LEU A CA 1
ATOM 820 C C . LEU A 1 97 ? 9.916 -6.301 -16.805 1.00 81.69 97 LEU A C 1
ATOM 822 O O . LEU A 1 97 ? 11.053 -5.836 -16.751 1.00 81.69 97 LEU A O 1
ATOM 826 N N . SER A 1 98 ? 9.182 -6.213 -17.914 1.00 81.44 98 SER A N 1
ATOM 827 C CA . SER A 1 98 ? 9.687 -5.549 -19.114 1.00 81.44 98 SER A CA 1
ATOM 828 C C . SER A 1 98 ? 9.859 -4.037 -18.897 1.00 81.44 98 SER A C 1
ATOM 830 O O . SER A 1 98 ? 9.102 -3.433 -18.129 1.00 81.44 98 SER A O 1
ATOM 832 N N . PRO A 1 99 ? 10.750 -3.374 -19.660 1.00 81.81 99 PRO A N 1
ATOM 833 C CA . PRO A 1 99 ? 10.913 -1.920 -19.595 1.00 81.81 99 PRO A CA 1
ATOM 834 C C . PRO A 1 99 ? 9.598 -1.144 -19.779 1.00 81.81 99 PRO A C 1
ATOM 836 O O . PRO A 1 99 ? 9.363 -0.146 -19.108 1.00 81.81 99 PRO A O 1
ATOM 839 N N . GLY A 1 100 ? 8.689 -1.631 -20.633 1.00 85.06 100 GLY A N 1
ATOM 840 C CA . GLY A 1 100 ? 7.369 -1.019 -20.822 1.00 85.06 100 GLY A CA 1
ATOM 841 C C . GLY A 1 100 ? 6.381 -1.269 -19.673 1.00 85.06 100 GLY A C 1
ATOM 842 O O . GLY A 1 100 ? 5.419 -0.522 -19.511 1.00 85.06 100 GLY A O 1
ATOM 843 N N . GLN A 1 101 ? 6.561 -2.320 -18.869 1.00 87.75 101 GLN A N 1
ATOM 844 C CA . GLN A 1 101 ? 5.807 -2.496 -17.620 1.00 87.75 101 GLN A CA 1
ATOM 845 C C . GLN A 1 101 ? 6.344 -1.566 -16.532 1.00 87.75 101 GLN A C 1
ATOM 847 O O . GLN A 1 101 ? 5.543 -0.887 -15.902 1.00 87.75 101 GLN A O 1
ATOM 852 N N . LEU A 1 102 ? 7.667 -1.450 -16.387 1.00 85.12 102 LEU A N 1
ATOM 853 C CA . LEU A 1 102 ? 8.290 -0.512 -15.446 1.00 85.12 102 LEU A CA 1
ATOM 854 C C . LEU A 1 102 ? 7.946 0.949 -15.766 1.00 85.12 102 LEU A C 1
ATOM 856 O O . LEU A 1 102 ? 7.640 1.712 -14.858 1.00 85.12 102 LEU A O 1
ATOM 860 N N . ALA A 1 103 ? 7.898 1.328 -17.045 1.00 87.94 103 ALA A N 1
ATOM 861 C CA . ALA A 1 103 ? 7.473 2.669 -17.448 1.00 87.94 103 ALA A CA 1
ATOM 862 C C . ALA A 1 103 ? 6.040 2.994 -16.986 1.00 87.94 103 ALA A C 1
ATOM 864 O O . ALA A 1 103 ? 5.798 4.066 -16.441 1.00 87.94 103 ALA A O 1
ATOM 865 N N . ARG A 1 104 ? 5.105 2.044 -17.124 1.00 89.75 104 ARG A N 1
ATOM 866 C CA . ARG A 1 104 ? 3.727 2.196 -16.623 1.00 89.75 104 ARG A CA 1
ATOM 867 C C . ARG A 1 104 ? 3.664 2.266 -15.099 1.00 89.75 104 ARG A C 1
ATOM 869 O O . ARG A 1 104 ? 2.900 3.051 -14.555 1.00 89.75 104 ARG A O 1
ATOM 876 N N . VAL A 1 105 ? 4.479 1.473 -14.403 1.00 88.00 105 VAL A N 1
ATOM 877 C CA . VAL A 1 105 ? 4.608 1.543 -12.937 1.00 88.00 105 VAL A CA 1
ATOM 878 C C . VAL A 1 105 ? 5.112 2.927 -12.509 1.00 88.00 105 VAL A C 1
ATOM 880 O O . VAL A 1 105 ? 4.601 3.488 -11.545 1.00 88.00 105 VAL A O 1
ATOM 883 N N . SER A 1 106 ? 6.064 3.509 -13.244 1.00 88.88 106 SER A N 1
ATOM 884 C CA . SER A 1 106 ? 6.579 4.861 -12.992 1.00 88.88 106 SER A CA 1
ATOM 885 C C . SER A 1 106 ? 5.540 5.952 -13.234 1.00 88.88 106 SER A C 1
ATOM 887 O O . SER A 1 106 ? 5.502 6.926 -12.487 1.00 88.88 106 SER A O 1
ATOM 889 N N . GLU A 1 107 ? 4.716 5.811 -14.270 1.00 93.12 107 GLU A N 1
ATOM 890 C CA . GLU A 1 107 ? 3.620 6.740 -14.559 1.00 93.12 107 GLU A CA 1
ATOM 891 C C . GLU A 1 107 ? 2.592 6.731 -13.422 1.00 93.12 107 GLU A C 1
ATOM 893 O O . GLU A 1 107 ? 2.318 7.772 -12.829 1.00 93.12 107 GLU A O 1
ATOM 898 N N . LEU A 1 108 ? 2.137 5.541 -13.021 1.00 90.44 108 LEU A N 1
ATOM 899 C CA . LEU A 1 108 ? 1.206 5.367 -11.904 1.00 90.44 108 LEU A CA 1
ATOM 900 C C . LEU A 1 108 ? 1.781 5.858 -10.567 1.00 90.44 108 LEU A C 1
ATOM 902 O O . LEU A 1 108 ? 1.048 6.381 -9.729 1.00 90.44 108 LEU A O 1
ATOM 906 N N . GLN A 1 109 ? 3.093 5.724 -10.353 1.00 91.31 109 GLN A N 1
ATOM 907 C CA . GLN A 1 109 ? 3.755 6.305 -9.186 1.00 91.31 109 GLN A CA 1
ATOM 908 C C . GLN A 1 109 ? 3.671 7.836 -9.206 1.00 91.31 109 GLN A C 1
ATOM 910 O O . GLN A 1 109 ? 3.431 8.438 -8.163 1.00 91.31 109 GLN A O 1
ATOM 915 N N . CYS A 1 110 ? 3.871 8.466 -10.366 1.00 91.88 110 CYS A N 1
ATOM 916 C CA . CYS A 1 110 ? 3.782 9.918 -10.512 1.00 91.88 110 CYS A CA 1
ATOM 917 C C . CYS A 1 110 ? 2.366 10.421 -10.200 1.00 91.88 110 CYS A C 1
ATOM 919 O O . CYS A 1 110 ? 2.203 11.352 -9.411 1.00 91.88 110 CYS A O 1
ATOM 921 N N . GLU A 1 111 ? 1.349 9.752 -10.750 1.00 90.94 111 GLU A N 1
ATOM 922 C CA . GLU A 1 111 ? -0.057 10.035 -10.447 1.00 90.94 111 GLU A CA 1
ATOM 923 C C . GLU A 1 111 ? -0.343 9.878 -8.953 1.00 90.94 111 GLU A C 1
ATOM 925 O O . GLU A 1 111 ? -0.911 10.777 -8.335 1.00 90.94 111 GLU A O 1
ATOM 930 N N . ALA A 1 112 ? 0.118 8.776 -8.348 1.00 87.19 112 ALA A N 1
ATOM 931 C CA . ALA A 1 112 ? -0.033 8.553 -6.919 1.00 87.19 112 ALA A CA 1
ATOM 932 C C . ALA A 1 112 ? 0.570 9.716 -6.127 1.00 87.19 112 ALA A C 1
ATOM 934 O O . ALA A 1 112 ? -0.160 10.328 -5.359 1.00 87.19 112 ALA A O 1
ATOM 935 N N . VAL A 1 113 ? 1.843 10.077 -6.362 1.00 90.69 113 VAL A N 1
ATOM 936 C CA . VAL A 1 113 ? 2.530 11.212 -5.707 1.00 90.69 113 VAL A CA 1
ATOM 937 C C . VAL A 1 113 ? 1.714 12.500 -5.807 1.00 90.69 113 VAL A C 1
ATOM 939 O O . VAL A 1 113 ? 1.592 13.227 -4.820 1.00 90.69 113 VAL A O 1
ATOM 942 N N . GLN A 1 114 ? 1.161 12.796 -6.983 1.00 90.88 114 GLN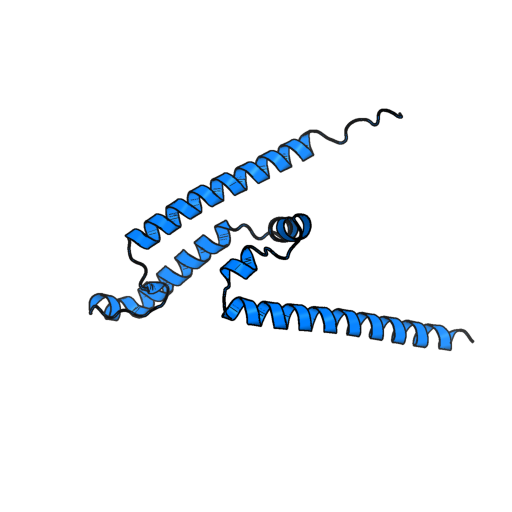 A N 1
ATOM 943 C CA . GLN A 1 114 ? 0.361 13.996 -7.197 1.00 90.88 114 GLN A CA 1
ATOM 944 C C . GLN A 1 114 ? -0.899 13.997 -6.323 1.00 90.88 114 GLN A C 1
ATOM 946 O O . GLN A 1 114 ? -1.151 14.982 -5.626 1.00 90.88 114 GLN A O 1
ATOM 951 N N . GLU A 1 115 ? -1.647 12.896 -6.311 1.00 87.88 115 GLU A N 1
ATOM 952 C CA . GLU A 1 115 ? -2.834 12.736 -5.466 1.00 87.88 115 GLU A CA 1
ATOM 953 C C . GLU A 1 115 ? -2.477 12.780 -3.971 1.00 87.88 115 GLU A C 1
ATOM 955 O O . GLU A 1 115 ? -3.156 13.439 -3.180 1.00 87.88 115 GLU A O 1
ATOM 960 N N . GLU A 1 116 ? -1.367 12.152 -3.559 1.00 87.38 116 GLU A N 1
ATOM 961 C CA . GLU A 1 116 ? -0.931 12.175 -2.157 1.00 87.38 116 GLU A CA 1
ATOM 962 C C . GLU A 1 116 ? -0.630 13.602 -1.684 1.00 87.38 116 GLU A C 1
ATOM 964 O O . GLU A 1 116 ? -0.966 13.976 -0.552 1.00 87.38 116 GLU A O 1
ATOM 969 N N . ASN A 1 117 ? 0.025 14.389 -2.540 1.00 88.38 117 ASN A N 1
ATOM 970 C CA . ASN A 1 117 ? 0.386 15.772 -2.256 1.00 88.38 117 ASN A CA 1
ATOM 971 C C . ASN A 1 117 ? -0.856 16.661 -2.211 1.00 88.38 117 ASN A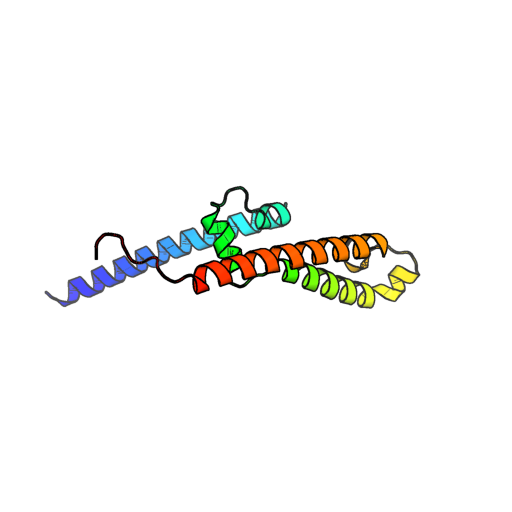 C 1
ATOM 973 O O . ASN A 1 117 ? -1.005 17.411 -1.252 1.00 88.38 117 ASN A O 1
ATOM 977 N N . ALA A 1 118 ? -1.790 16.504 -3.153 1.00 87.44 118 ALA A N 1
ATOM 978 C CA . ALA A 1 118 ? -3.053 17.241 -3.152 1.00 87.44 118 ALA A CA 1
ATOM 979 C C . ALA A 1 118 ? -3.842 17.029 -1.847 1.00 87.44 118 ALA A C 1
ATOM 981 O O . ALA A 1 118 ? -4.259 17.995 -1.207 1.00 87.44 118 ALA A O 1
ATOM 982 N N . ILE A 1 119 ? -3.968 15.779 -1.388 1.00 83.12 119 ILE A N 1
ATOM 983 C CA . ILE A 1 119 ? -4.631 15.452 -0.113 1.00 83.12 119 ILE A CA 1
ATOM 984 C C . ILE A 1 119 ? -3.880 16.074 1.075 1.00 83.12 119 ILE A C 1
ATOM 986 O O . ILE A 1 119 ? -4.496 16.581 2.016 1.00 83.12 119 ILE A O 1
ATOM 990 N N . THR A 1 120 ? -2.545 16.034 1.049 1.00 83.56 120 THR A N 1
ATOM 991 C CA . THR A 1 120 ? -1.698 16.606 2.109 1.00 83.56 120 THR A CA 1
ATOM 992 C C . THR A 1 120 ? -1.847 18.130 2.183 1.00 83.56 120 THR A C 1
ATOM 994 O O . THR A 1 120 ? -1.949 18.688 3.279 1.00 83.56 120 THR A O 1
ATOM 997 N N . ASP A 1 121 ? -1.911 18.800 1.036 1.00 86.12 121 ASP A N 1
ATOM 998 C CA . ASP A 1 121 ? -2.101 20.245 0.926 1.00 86.12 121 ASP A CA 1
ATOM 999 C C . ASP A 1 121 ? -3.501 20.662 1.380 1.00 86.12 121 ASP A C 1
ATOM 1001 O O . ASP A 1 121 ? -3.651 21.622 2.141 1.00 86.12 121 ASP A O 1
ATOM 1005 N N . GLU A 1 122 ? -4.540 19.918 0.986 1.00 85.50 122 GLU A N 1
ATOM 1006 C CA . GLU A 1 122 ? -5.895 20.142 1.489 1.00 85.50 122 GLU A CA 1
ATOM 1007 C C . GLU A 1 122 ? -5.938 20.027 3.012 1.00 85.50 122 GLU A C 1
ATOM 1009 O O . GLU A 1 122 ? -6.408 20.951 3.680 1.00 85.50 122 GLU A O 1
ATOM 1014 N N . LEU A 1 123 ? -5.403 18.942 3.581 1.00 79.19 123 LEU A N 1
ATOM 1015 C CA . LEU A 1 123 ? -5.345 18.739 5.030 1.00 79.19 123 LEU A CA 1
ATOM 1016 C C . LEU A 1 123 ? -4.602 19.879 5.739 1.00 79.19 123 LEU A C 1
ATOM 1018 O O . LEU A 1 123 ? -5.074 20.378 6.764 1.00 79.19 123 LEU A O 1
ATOM 1022 N N . SER A 1 124 ? -3.485 20.331 5.170 1.00 82.12 124 SER A N 1
ATOM 1023 C CA . SER A 1 124 ? -2.714 21.461 5.696 1.00 82.12 124 SER A CA 1
ATOM 1024 C C . SER A 1 124 ? -3.536 22.756 5.677 1.00 82.12 124 SER A C 1
ATOM 1026 O O . SER A 1 124 ? -3.546 23.500 6.658 1.00 82.12 124 SER A O 1
ATOM 1028 N N . ASN A 1 125 ? -4.316 22.994 4.618 1.00 84.19 125 ASN A N 1
ATOM 1029 C CA . ASN A 1 125 ? -5.227 24.137 4.520 1.00 84.19 125 ASN A CA 1
ATOM 1030 C C . ASN A 1 125 ? -6.386 24.073 5.527 1.00 84.19 125 ASN A C 1
ATOM 1032 O O . ASN A 1 125 ? -6.827 25.115 6.017 1.00 84.19 125 ASN A O 1
ATOM 1036 N N . TRP A 1 126 ? -6.909 22.884 5.836 1.00 78.69 126 TRP A N 1
ATOM 1037 C CA . TRP A 1 126 ? -7.919 22.705 6.886 1.00 78.69 126 TRP A CA 1
ATOM 1038 C C . TRP A 1 126 ? -7.347 23.011 8.271 1.00 78.69 126 TRP A C 1
ATOM 1040 O O . TRP A 1 126 ? -7.979 23.718 9.053 1.00 78.69 126 TRP A O 1
ATOM 1050 N N . GLN A 1 127 ? -6.135 22.536 8.558 1.00 76.75 127 GLN A N 1
ATOM 1051 C CA . GLN A 1 127 ? -5.448 22.796 9.825 1.00 76.75 127 GLN A CA 1
ATOM 1052 C C . GLN A 1 127 ? -5.081 24.278 9.990 1.00 76.75 127 GLN A C 1
ATOM 1054 O O . GLN A 1 127 ? -5.239 24.832 11.077 1.00 76.75 127 GLN A O 1
ATOM 1059 N N . ALA A 1 128 ? -4.662 24.944 8.910 1.00 79.50 128 ALA A N 1
ATOM 1060 C CA . ALA A 1 128 ? -4.328 26.369 8.912 1.00 79.50 128 ALA A CA 1
ATOM 1061 C C . ALA A 1 128 ? -5.547 27.285 9.119 1.00 79.50 128 ALA A C 1
ATOM 1063 O O . ALA A 1 128 ? -5.401 28.385 9.651 1.00 79.50 128 ALA A O 1
ATOM 1064 N N . ARG A 1 129 ? -6.754 26.848 8.728 1.00 74.62 129 ARG A N 1
ATOM 1065 C CA . ARG A 1 129 ? -7.986 27.642 8.882 1.00 74.62 129 ARG A CA 1
ATOM 1066 C C . ARG A 1 129 ? -8.485 27.767 10.325 1.00 74.62 129 ARG A C 1
ATOM 1068 O O . ARG A 1 129 ? -9.338 28.616 10.567 1.00 74.62 129 ARG A O 1
ATOM 1075 N N . GLY A 1 130 ? -7.930 27.007 11.273 1.00 64.94 130 GLY A N 1
ATOM 1076 C CA . GLY A 1 130 ? -8.321 27.048 12.686 1.00 64.94 130 GLY A CA 1
ATOM 1077 C C . GLY A 1 130 ? -9.799 26.681 12.928 1.00 64.94 130 GLY A C 1
ATOM 1078 O O . GLY A 1 130 ? -10.580 26.532 11.986 1.00 64.94 130 GLY A O 1
ATOM 1079 N N . PRO A 1 131 ? -10.234 26.501 14.188 1.00 63.50 131 PRO A N 1
ATOM 1080 C CA . PRO A 1 131 ? -11.650 26.323 14.479 1.00 63.50 131 PRO A CA 1
ATOM 1081 C C . PRO A 1 131 ? -12.392 27.610 14.106 1.00 63.50 131 PRO A C 1
ATOM 1083 O O . PRO A 1 131 ? -12.025 28.694 14.560 1.00 63.50 131 PRO A O 1
ATOM 1086 N N . HIS A 1 132 ? -13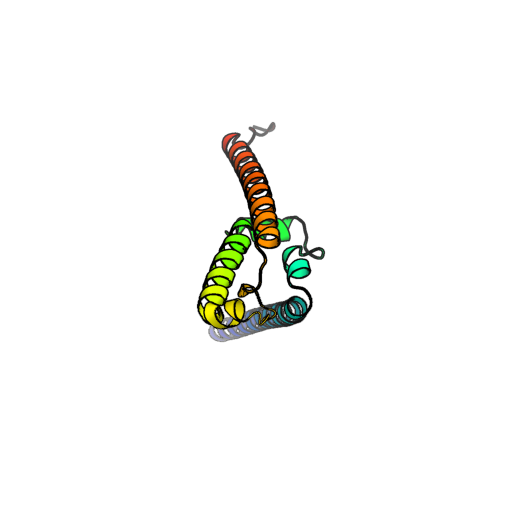.446 27.495 13.297 1.00 58.69 132 HIS A N 1
ATOM 1087 C CA . HIS A 1 132 ? -14.349 28.614 13.039 1.00 58.69 132 HIS A CA 1
ATOM 1088 C C . HIS A 1 132 ? -14.887 29.117 14.395 1.00 58.69 132 HIS A C 1
ATOM 1090 O O . HIS A 1 132 ? -15.350 28.282 15.182 1.00 58.69 132 HIS A O 1
ATOM 1096 N N . PRO A 1 133 ? -14.833 30.428 14.715 1.00 55.81 133 PRO A N 1
ATOM 1097 C CA . PRO A 1 133 ? -15.433 30.930 15.943 1.00 55.81 133 PRO A CA 1
ATOM 1098 C C . PRO A 1 133 ? -16.906 30.537 15.939 1.00 55.81 133 PRO A C 1
ATOM 1100 O O . PRO A 1 133 ? -17.610 30.725 14.940 1.00 55.81 133 PRO A O 1
ATOM 1103 N N . SER A 1 134 ? -17.335 29.905 17.030 1.00 49.28 134 SER A N 1
ATOM 1104 C CA . SER A 1 134 ? -18.709 29.447 17.154 1.00 49.28 134 SER A CA 1
ATOM 1105 C C . SER A 1 134 ? -19.642 30.660 17.046 1.00 49.28 134 SER A C 1
ATOM 1107 O O . SER A 1 134 ? -19.349 31.693 17.647 1.00 49.28 134 SER A O 1
ATOM 1109 N N . PRO A 1 135 ? -20.771 30.569 16.325 1.00 56.06 135 PRO A N 1
ATOM 1110 C CA . PRO A 1 135 ? -21.749 31.656 16.266 1.00 56.06 135 PRO A CA 1
ATOM 1111 C C . PRO A 1 135 ? -22.505 31.855 17.596 1.00 56.06 135 PRO A C 1
ATOM 1113 O O . PRO A 1 135 ? -23.421 32.667 17.664 1.00 56.06 135 PRO A O 1
ATOM 1116 N N . PHE A 1 136 ? -22.131 31.111 18.643 1.00 56.50 136 PHE A N 1
ATOM 1117 C CA . PHE A 1 136 ? -22.710 31.146 19.984 1.00 56.50 136 PHE A CA 1
ATOM 1118 C C . PHE A 1 136 ? -21.632 31.434 21.041 1.00 56.50 136 PHE A C 1
ATOM 1120 O O . PHE A 1 136 ? -21.523 30.733 22.047 1.00 56.50 136 PHE A O 1
ATOM 1127 N N . SER A 1 137 ? -20.800 32.444 20.793 1.00 51.72 137 SER A N 1
ATOM 1128 C CA . SER A 1 137 ? -19.888 33.042 21.777 1.00 51.72 137 SER A CA 1
ATOM 1129 C C . SER A 1 137 ? -20.117 34.542 21.850 1.00 51.72 137 SER A C 1
ATOM 1131 O O . SER A 1 137 ? -20.337 35.142 20.775 1.00 51.72 137 SER A O 1
#